Protein AF-A0A950HPH0-F1 (afdb_monomer_lite)

Foldseek 3Di:
DDDPLLVQLVVCLQVQWWKWWAAPNWIFIWRWFWWADDPRFTKTWTWTQDTADPVGADHLTDIDMGGSVRIHPMDTDDDDRGDDDDDPDDDDPHPGTDDGSPDPPPDDPDDDDPDDDDDDDDD

pLDDT: mean 84.92, std 19.84, range [40.12, 98.81]

Radius of gyration: 17.62 Å; chains: 1; bounding box: 39×61×41 Å

Structure (mmCIF, N/CA/C/O backbone):
data_AF-A0A950HPH0-F1
#
_entry.id   AF-A0A950HPH0-F1
#
loop_
_atom_site.group_PDB
_atom_site.id
_atom_site.type_symbol
_atom_site.label_atom_id
_atom_site.label_alt_id
_atom_site.label_comp_id
_atom_site.label_asym_id
_atom_site.label_entity_id
_atom_site.label_seq_id
_atom_site.pdbx_PDB_ins_code
_atom_site.Cartn_x
_atom_site.Cartn_y
_atom_site.Cartn_z
_atom_site.occupancy
_atom_site.B_iso_or_equiv
_atom_site.auth_seq_id
_atom_site.auth_comp_id
_atom_site.auth_asym_id
_atom_site.auth_atom_id
_atom_site.pdbx_PDB_model_num
ATOM 1 N N . MET A 1 1 ? -18.691 -3.461 6.696 1.00 84.88 1 MET A N 1
ATOM 2 C CA . MET A 1 1 ? -18.409 -3.162 5.272 1.00 84.88 1 MET A CA 1
ATOM 3 C C . MET A 1 1 ? -16.947 -2.761 5.165 1.00 84.88 1 MET A C 1
ATOM 5 O O . MET A 1 1 ? -16.504 -2.104 6.099 1.00 84.88 1 MET A O 1
ATOM 9 N N . PRO A 1 2 ? -16.219 -3.152 4.105 1.00 94.19 2 PRO A N 1
ATOM 10 C CA . PRO A 1 2 ? -14.825 -2.746 3.932 1.00 94.19 2 PRO A CA 1
ATOM 11 C C . PRO A 1 2 ? -14.715 -1.236 3.697 1.00 94.19 2 PRO A C 1
ATOM 13 O O . PRO A 1 2 ? -15.602 -0.643 3.074 1.00 94.19 2 PRO A O 1
ATOM 16 N N . SER A 1 3 ? -13.633 -0.622 4.170 1.00 98.06 3 SER A N 1
ATOM 17 C CA . SER A 1 3 ? -13.389 0.809 3.967 1.00 98.06 3 SER A CA 1
ATOM 18 C C . SER A 1 3 ? -13.104 1.150 2.492 1.00 98.06 3 SER A C 1
ATOM 20 O O . SER A 1 3 ? -12.675 0.289 1.710 1.00 98.06 3 SER A O 1
ATOM 22 N N . PRO A 1 4 ? -13.287 2.416 2.069 1.00 98.38 4 PRO A N 1
ATOM 23 C CA . PRO A 1 4 ? -12.861 2.863 0.742 1.00 98.38 4 PRO A CA 1
ATOM 24 C C . PRO A 1 4 ? -11.369 2.609 0.484 1.00 98.38 4 PRO A C 1
ATOM 26 O O . PRO A 1 4 ? -10.999 2.147 -0.599 1.00 98.38 4 PRO A O 1
ATOM 29 N N . THR A 1 5 ? -10.526 2.834 1.496 1.00 98.62 5 THR A N 1
ATOM 30 C CA . THR A 1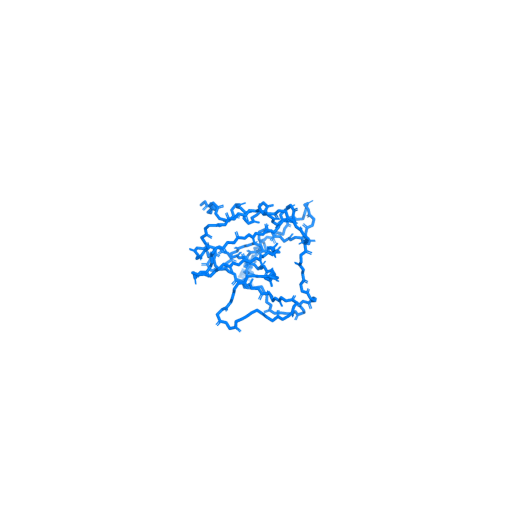 5 ? -9.086 2.555 1.454 1.00 98.62 5 THR A CA 1
ATOM 31 C C . THR A 1 5 ? -8.828 1.071 1.208 1.00 98.62 5 THR A C 1
ATOM 33 O O . THR A 1 5 ? -8.074 0.717 0.303 1.00 98.62 5 THR A O 1
ATOM 36 N N . TYR A 1 6 ? -9.513 0.180 1.925 1.00 98.62 6 TYR A N 1
ATOM 37 C CA . TYR A 1 6 ? -9.406 -1.263 1.715 1.00 98.62 6 TYR A CA 1
ATOM 38 C C . TYR A 1 6 ? -9.750 -1.663 0.279 1.00 98.62 6 TYR A C 1
ATOM 40 O O . TYR A 1 6 ? -8.997 -2.393 -0.369 1.00 98.62 6 TYR A O 1
ATOM 48 N N . LEU A 1 7 ? -10.851 -1.145 -0.269 1.00 98.44 7 LEU A N 1
ATOM 49 C CA . LEU A 1 7 ? -11.246 -1.423 -1.652 1.00 98.44 7 LEU A CA 1
ATOM 50 C C . LEU A 1 7 ? -10.234 -0.878 -2.672 1.00 98.44 7 LEU A C 1
ATOM 52 O O . LEU A 1 7 ? -9.996 -1.518 -3.701 1.00 98.44 7 LEU A O 1
ATOM 56 N N . LEU A 1 8 ? -9.608 0.270 -2.400 1.00 98.69 8 LEU A N 1
ATOM 57 C CA . LEU A 1 8 ? -8.540 0.827 -3.230 1.00 98.69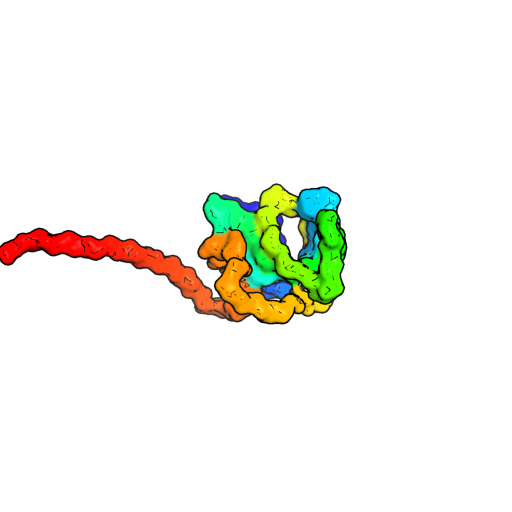 8 LEU A CA 1
ATOM 58 C C . LEU A 1 8 ? -7.319 -0.093 -3.253 1.00 98.69 8 LEU A C 1
ATOM 60 O O . LEU A 1 8 ? -6.896 -0.506 -4.335 1.00 98.69 8 LEU A O 1
ATOM 64 N N . PHE A 1 9 ? -6.809 -0.482 -2.086 1.00 98.56 9 PHE A N 1
ATOM 65 C CA . PHE A 1 9 ? -5.672 -1.398 -1.986 1.00 98.56 9 PHE A CA 1
ATOM 66 C C . PHE A 1 9 ? -5.985 -2.757 -2.613 1.00 98.56 9 PHE A C 1
ATOM 68 O O . PHE A 1 9 ? -5.156 -3.311 -3.333 1.00 98.56 9 PHE A O 1
ATOM 75 N N . ARG A 1 10 ? -7.212 -3.260 -2.443 1.00 98.25 10 ARG A N 1
ATOM 76 C CA . ARG A 1 10 ? -7.673 -4.486 -3.100 1.00 98.25 10 ARG A CA 1
ATOM 77 C C . ARG A 1 10 ? -7.563 -4.397 -4.621 1.00 98.25 10 ARG A C 1
ATOM 79 O O . ARG A 1 10 ? -7.065 -5.327 -5.253 1.00 98.25 10 ARG A O 1
ATOM 86 N N . ARG A 1 11 ? -8.020 -3.293 -5.223 1.00 98.19 11 ARG A N 1
ATOM 87 C CA . ARG A 1 11 ? -7.898 -3.063 -6.675 1.00 98.19 11 ARG A CA 1
ATOM 88 C C . ARG A 1 11 ? -6.436 -2.973 -7.108 1.00 98.19 11 ARG A C 1
ATOM 90 O O . ARG A 1 11 ? -6.085 -3.574 -8.118 1.00 98.19 11 ARG A O 1
ATOM 97 N N . ALA A 1 12 ? -5.601 -2.277 -6.338 1.00 98.31 12 ALA A N 1
ATOM 98 C CA . ALA A 1 12 ? -4.178 -2.129 -6.627 1.00 98.31 12 ALA A CA 1
ATOM 99 C C . ALA A 1 12 ? -3.448 -3.482 -6.649 1.00 98.31 12 ALA A C 1
A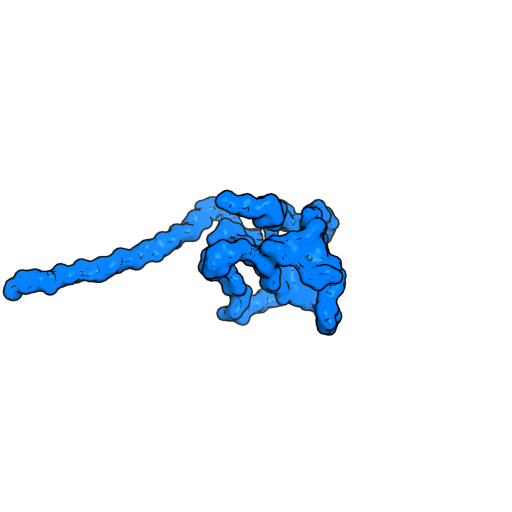TOM 101 O O . ALA A 1 12 ? -2.744 -3.772 -7.614 1.00 98.31 12 ALA A O 1
ATOM 102 N N . ILE A 1 13 ? -3.694 -4.351 -5.660 1.00 96.94 13 ILE A N 1
ATOM 103 C CA . ILE A 1 13 ? -3.115 -5.705 -5.598 1.00 96.94 13 ILE A CA 1
ATOM 104 C C . ILE A 1 13 ? -3.551 -6.538 -6.808 1.00 96.94 13 ILE A C 1
ATOM 106 O O . ILE A 1 13 ? -2.720 -7.114 -7.507 1.00 96.94 13 ILE A O 1
ATOM 110 N N . LEU A 1 14 ? -4.858 -6.571 -7.094 1.00 95.69 14 LEU A N 1
ATOM 111 C CA . LEU A 1 14 ? -5.413 -7.364 -8.198 1.00 95.69 14 LEU A CA 1
ATOM 112 C C . LEU A 1 14 ? -4.924 -6.912 -9.579 1.00 95.69 14 LEU A C 1
ATOM 114 O O . LEU A 1 14 ? -4.932 -7.712 -10.518 1.00 95.69 14 LEU A O 1
ATOM 118 N N . ALA A 1 15 ? -4.543 -5.643 -9.705 1.00 96.25 15 ALA A N 1
ATOM 119 C CA . ALA A 1 15 ? -4.008 -5.058 -10.926 1.00 96.25 15 ALA A CA 1
ATOM 120 C C . ALA A 1 15 ? -2.472 -4.992 -10.950 1.00 96.25 15 ALA A C 1
ATOM 122 O O . ALA A 1 15 ? -1.924 -4.551 -11.954 1.00 96.25 15 ALA A O 1
ATOM 123 N N . ARG A 1 16 ? -1.779 -5.399 -9.872 1.00 97.12 16 ARG A N 1
ATOM 124 C CA . ARG A 1 16 ? -0.332 -5.186 -9.679 1.00 97.12 16 ARG A CA 1
ATOM 125 C C . ARG A 1 16 ? 0.087 -3.735 -9.957 1.00 97.12 16 ARG A C 1
ATOM 127 O O . ARG A 1 16 ? 1.052 -3.480 -10.671 1.00 97.12 16 ARG A O 1
ATOM 134 N N . ARG A 1 17 ? -0.662 -2.777 -9.397 1.00 98.25 17 ARG A N 1
ATOM 135 C CA . ARG A 1 17 ? -0.389 -1.333 -9.508 1.00 98.25 17 ARG A CA 1
ATOM 136 C C . ARG A 1 17 ? 0.112 -0.745 -8.195 1.00 98.25 17 ARG A C 1
ATOM 138 O O . ARG A 1 17 ? -0.281 -1.179 -7.112 1.00 98.25 17 ARG A O 1
ATOM 145 N N . GLN A 1 18 ? 0.968 0.262 -8.309 1.00 98.69 18 GLN A N 1
ATOM 146 C CA . GLN A 1 18 ? 1.526 0.959 -7.159 1.00 98.69 18 GLN A CA 1
ATOM 147 C C . GLN A 1 18 ? 0.441 1.750 -6.421 1.00 98.69 18 GLN A C 1
ATOM 149 O O . GLN A 1 18 ? -0.552 2.171 -7.016 1.00 98.69 18 GLN A O 1
ATOM 154 N N . VAL A 1 19 ? 0.670 2.005 -5.137 1.00 98.81 19 VAL A N 1
ATOM 155 C CA . VAL A 1 19 ? -0.114 2.944 -4.334 1.00 98.81 19 VAL A CA 1
ATOM 156 C C . VAL A 1 19 ? 0.805 4.030 -3.797 1.00 98.81 19 VAL A C 1
ATOM 158 O O . VAL A 1 19 ? 1.871 3.741 -3.248 1.00 98.81 19 VAL A O 1
ATOM 161 N N . VAL A 1 20 ? 0.378 5.280 -3.940 1.00 98.69 20 VAL A N 1
ATOM 162 C CA . VAL A 1 20 ? 0.953 6.424 -3.231 1.00 98.69 20 VAL A CA 1
ATOM 163 C C . VAL A 1 20 ? -0.049 6.847 -2.168 1.00 98.69 20 VAL A C 1
ATOM 165 O O . VAL A 1 20 ? -1.238 6.913 -2.454 1.00 98.69 20 VAL A O 1
ATOM 168 N N . CYS A 1 21 ? 0.405 7.085 -0.942 1.00 98.69 21 CYS A N 1
ATOM 169 C CA . CYS A 1 21 ? -0.474 7.522 0.142 1.00 98.69 21 CYS A CA 1
ATOM 170 C C . CYS A 1 21 ? 0.288 8.309 1.206 1.00 98.69 21 CYS A C 1
ATOM 172 O O . CYS A 1 21 ? 1.519 8.255 1.275 1.00 98.69 21 CYS A O 1
ATOM 174 N N . THR A 1 22 ? -0.444 8.963 2.095 1.00 98.62 22 THR A N 1
ATOM 175 C CA . THR A 1 22 ? 0.076 9.502 3.350 1.00 98.62 22 THR A CA 1
ATOM 176 C C . THR A 1 22 ? -0.155 8.470 4.458 1.00 98.62 22 THR A C 1
ATOM 178 O O . THR A 1 22 ? -1.223 7.876 4.567 1.00 98.62 22 THR A O 1
ATOM 181 N N . TYR A 1 23 ? 0.872 8.178 5.262 1.00 98.31 23 TYR A N 1
ATOM 182 C CA . TYR A 1 23 ? 0.769 7.259 6.404 1.00 98.31 23 TYR A CA 1
ATOM 183 C C . TYR A 1 23 ? 1.495 7.835 7.614 1.00 98.31 23 TYR A C 1
ATOM 185 O O . TYR A 1 23 ? 2.731 7.962 7.603 1.00 98.31 23 TYR A O 1
ATOM 193 N N . ARG A 1 24 ? 0.727 8.177 8.658 1.00 96.56 24 ARG A N 1
ATOM 194 C CA . ARG A 1 24 ? 1.207 8.896 9.854 1.00 96.56 24 ARG A CA 1
ATOM 195 C C . ARG A 1 24 ? 2.003 10.156 9.480 1.00 96.56 24 ARG A C 1
ATOM 197 O O . ARG A 1 24 ? 3.166 10.304 9.878 1.00 96.56 24 ARG A O 1
ATOM 204 N N . GLY A 1 25 ? 1.396 11.000 8.640 1.00 97.19 25 GLY A N 1
ATOM 205 C CA . GLY A 1 25 ? 1.945 12.285 8.185 1.00 97.19 25 GLY A CA 1
ATOM 206 C C . GLY A 1 25 ? 3.170 12.195 7.271 1.00 97.19 25 GLY A C 1
ATOM 207 O O . GLY A 1 25 ? 3.945 13.140 7.211 1.00 97.19 25 GLY A O 1
ATOM 208 N N . ARG A 1 26 ? 3.410 11.047 6.623 1.00 97.56 26 ARG A N 1
ATOM 209 C CA . ARG A 1 26 ? 4.562 10.835 5.729 1.00 97.56 26 ARG A CA 1
ATOM 210 C C . ARG A 1 26 ? 4.130 10.211 4.420 1.00 97.56 26 ARG A C 1
ATOM 212 O O . ARG A 1 26 ? 3.424 9.197 4.446 1.00 97.56 26 ARG A O 1
ATOM 219 N N . ARG A 1 27 ? 4.615 10.745 3.302 1.00 97.81 27 ARG A N 1
ATOM 220 C CA . ARG A 1 27 ? 4.294 10.220 1.970 1.00 97.81 27 ARG A CA 1
ATOM 221 C C . ARG A 1 27 ? 4.972 8.867 1.749 1.00 97.81 27 ARG A C 1
ATOM 223 O O . ARG A 1 27 ? 6.162 8.708 2.013 1.00 97.81 27 ARG A O 1
ATOM 230 N N . ARG A 1 28 ? 4.235 7.880 1.247 1.00 98.31 28 ARG A N 1
ATOM 231 C CA . ARG A 1 28 ? 4.694 6.512 0.962 1.00 98.31 28 ARG A CA 1
ATOM 232 C C . ARG A 1 28 ? 4.499 6.183 -0.507 1.00 98.31 28 ARG A C 1
ATOM 234 O O . ARG A 1 28 ? 3.485 6.555 -1.086 1.00 98.31 28 ARG A O 1
ATOM 241 N N . GLU A 1 29 ? 5.438 5.431 -1.071 1.00 98.50 29 GLU A N 1
ATOM 242 C CA . GLU A 1 29 ? 5.292 4.804 -2.388 1.00 98.50 29 GLU A CA 1
ATOM 243 C C . GLU A 1 29 ? 5.443 3.290 -2.232 1.00 98.50 29 GLU A C 1
ATOM 245 O O . GLU A 1 29 ? 6.475 2.797 -1.759 1.00 98.50 29 GLU A O 1
ATOM 250 N N . LEU A 1 30 ? 4.372 2.566 -2.553 1.00 98.31 30 LEU A N 1
ATOM 251 C CA . LEU A 1 30 ? 4.149 1.187 -2.138 1.00 98.31 30 LEU A CA 1
ATOM 252 C C . LEU A 1 30 ? 3.745 0.300 -3.319 1.00 98.31 30 LEU A C 1
ATOM 254 O O . LEU A 1 30 ? 2.986 0.715 -4.189 1.00 98.31 30 LEU A O 1
ATOM 258 N N . CYS A 1 31 ? 4.169 -0.959 -3.296 1.00 97.94 31 CYS A N 1
ATOM 259 C CA . CYS A 1 31 ? 3.530 -2.047 -4.035 1.00 97.94 31 CYS A CA 1
ATOM 260 C C . CYS A 1 31 ? 2.818 -2.955 -3.018 1.00 97.94 31 CYS A C 1
ATOM 262 O O . CYS A 1 31 ? 3.493 -3.672 -2.271 1.00 97.94 31 CYS A O 1
ATOM 264 N N . PRO A 1 32 ? 1.482 -2.902 -2.889 1.00 97.25 32 PRO A N 1
ATOM 265 C CA . PRO A 1 32 ? 0.763 -3.722 -1.915 1.00 97.25 32 PRO A CA 1
ATOM 266 C C . PRO A 1 32 ? 0.717 -5.189 -2.354 1.00 97.25 32 PRO A C 1
ATOM 268 O O . PRO A 1 32 ? 0.416 -5.474 -3.500 1.00 97.25 32 PRO A O 1
ATOM 271 N N . HIS A 1 33 ? 1.004 -6.137 -1.466 1.00 95.12 33 HIS A N 1
ATOM 272 C CA . HIS A 1 33 ? 1.097 -7.557 -1.834 1.00 95.12 33 HIS A CA 1
ATOM 273 C C . HIS A 1 33 ? -0.012 -8.401 -1.219 1.00 95.12 33 HIS A C 1
ATOM 275 O O . HIS A 1 33 ? -0.599 -9.231 -1.912 1.00 95.12 33 HIS A O 1
ATOM 281 N N . ILE A 1 34 ? -0.297 -8.197 0.069 1.00 94.75 34 ILE A N 1
ATOM 282 C CA . ILE A 1 34 ? -1.279 -8.997 0.804 1.00 94.75 34 ILE A CA 1
ATOM 283 C C . ILE A 1 34 ? -2.194 -8.054 1.572 1.00 94.75 34 ILE A C 1
ATOM 285 O O . ILE A 1 34 ? -1.716 -7.153 2.259 1.00 94.75 34 ILE A O 1
ATOM 289 N N . LEU A 1 35 ? -3.500 -8.256 1.442 1.00 96.38 35 LEU A N 1
ATOM 290 C CA . LEU A 1 35 ? -4.547 -7.513 2.132 1.00 96.38 35 LEU A CA 1
ATOM 291 C C . LEU A 1 35 ? -5.381 -8.478 2.964 1.00 96.38 35 LEU A C 1
ATOM 293 O O . LEU A 1 35 ? -5.720 -9.574 2.507 1.00 96.38 35 LEU A O 1
ATOM 297 N N . GLY A 1 36 ? -5.725 -8.059 4.173 1.00 95.38 36 GLY A N 1
ATOM 298 C CA . GLY A 1 36 ? -6.533 -8.863 5.065 1.00 95.38 36 GLY A CA 1
ATOM 299 C C . GLY A 1 36 ? -6.808 -8.168 6.386 1.00 95.38 36 GLY A C 1
ATOM 300 O O . GLY A 1 36 ? -6.837 -6.937 6.458 1.00 95.38 36 GLY A O 1
ATOM 301 N N . HIS A 1 37 ? -6.988 -8.972 7.426 1.00 95.62 37 HIS A N 1
ATOM 302 C CA . HIS A 1 37 ? -7.344 -8.509 8.757 1.00 95.62 37 HIS A CA 1
ATOM 303 C C . HIS A 1 37 ? -6.485 -9.156 9.847 1.00 95.62 37 HIS A C 1
ATOM 305 O O . HIS A 1 37 ? -6.036 -10.294 9.706 1.00 95.62 37 HIS A O 1
ATOM 311 N N . THR A 1 38 ? -6.311 -8.438 10.953 1.00 94.31 38 THR A N 1
ATOM 312 C CA . THR A 1 38 ? -5.713 -8.928 12.207 1.00 94.31 38 THR A CA 1
ATOM 313 C C . THR A 1 38 ? -6.491 -8.328 13.359 1.00 94.31 38 THR A C 1
ATOM 315 O O . THR A 1 38 ? -6.647 -7.109 13.400 1.00 94.31 38 THR A O 1
ATOM 318 N N . SER A 1 39 ? -7.013 -9.154 14.266 1.00 93.94 39 SER A N 1
ATOM 319 C CA . SER A 1 39 ? -7.897 -8.694 15.354 1.00 93.94 39 SER A CA 1
ATOM 320 C C . SER A 1 39 ? -9.061 -7.798 14.886 1.00 93.94 39 SER A C 1
ATOM 322 O O . SER A 1 39 ? -9.464 -6.872 15.583 1.00 93.94 39 SER A O 1
ATOM 324 N N . GLY A 1 40 ? -9.589 -8.045 13.681 1.00 93.44 40 GLY A N 1
ATOM 325 C CA . GLY A 1 40 ? -10.665 -7.250 13.071 1.00 93.44 40 GLY A CA 1
ATOM 326 C C . GLY A 1 40 ? -10.226 -5.939 12.402 1.00 93.44 40 GLY A C 1
ATOM 327 O O . GLY A 1 40 ? -11.043 -5.306 11.739 1.00 93.44 40 GLY A O 1
ATOM 328 N N . GLU A 1 41 ? -8.955 -5.545 12.508 1.00 96.88 41 GLU A N 1
ATOM 329 C CA . GLU A 1 41 ? -8.411 -4.360 11.838 1.00 96.88 41 GLU A CA 1
ATOM 330 C C . GLU A 1 41 ? -7.976 -4.677 10.407 1.00 96.88 41 GLU A C 1
ATOM 332 O O . GLU A 1 41 ? -7.250 -5.644 10.174 1.00 96.88 41 GLU A O 1
ATOM 337 N N . GLU A 1 42 ? -8.347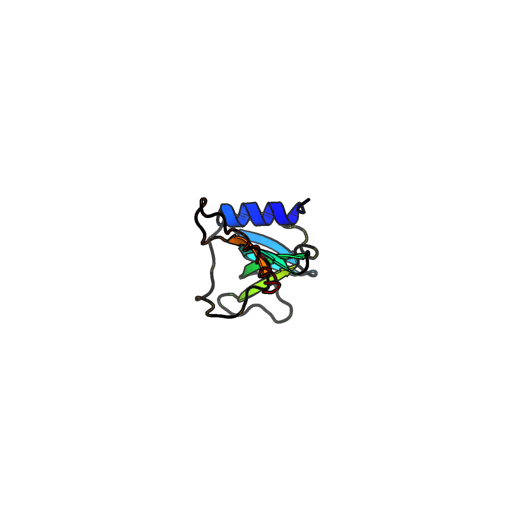 -3.816 9.461 1.00 98.12 42 GLU A N 1
ATOM 338 C CA . GLU A 1 42 ? -7.900 -3.872 8.068 1.00 98.12 42 GLU A CA 1
ATOM 339 C C . GLU A 1 42 ? -6.394 -3.566 7.952 1.00 98.12 42 GLU A C 1
ATOM 341 O O . GLU A 1 42 ? -5.9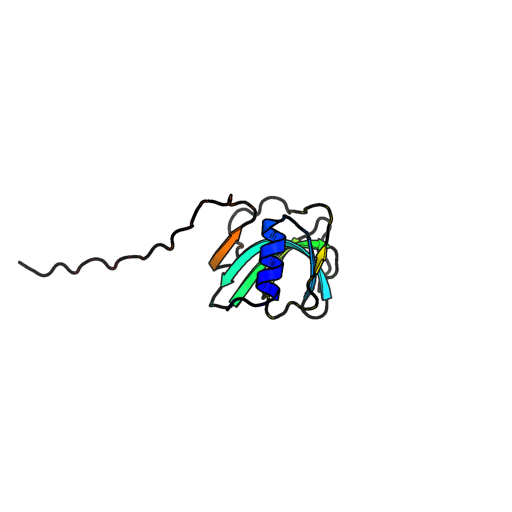30 -2.481 8.326 1.00 98.12 42 GLU A O 1
ATOM 346 N N . LYS A 1 43 ? -5.618 -4.507 7.399 1.00 97.94 43 LYS A N 1
ATOM 347 C CA . LYS A 1 43 ? -4.160 -4.383 7.237 1.00 97.94 43 LYS A CA 1
ATOM 348 C C . LYS A 1 43 ? -3.690 -4.774 5.849 1.00 97.94 43 LYS A C 1
ATOM 350 O O . LYS A 1 43 ? -4.248 -5.656 5.199 1.00 97.94 43 LYS A O 1
ATOM 355 N N . VAL A 1 44 ? -2.598 -4.141 5.431 1.00 97.50 44 VAL A N 1
ATOM 356 C CA . VAL A 1 44 ? -1.891 -4.465 4.191 1.00 97.50 44 VAL A CA 1
ATOM 357 C C . VAL A 1 44 ? -0.408 -4.698 4.461 1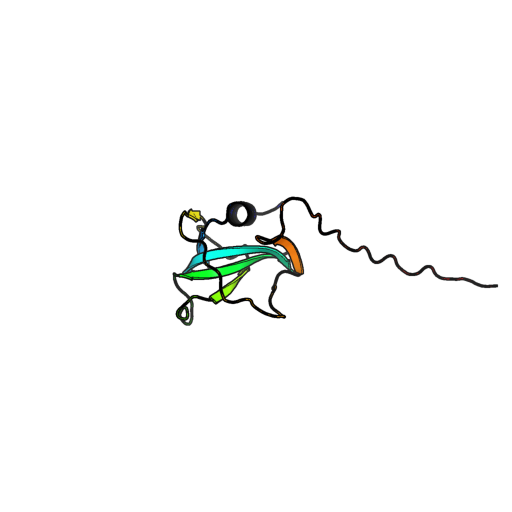.00 97.50 44 VAL A C 1
ATOM 359 O O . VAL A 1 44 ? 0.241 -3.903 5.143 1.00 97.50 44 VAL A O 1
ATOM 362 N N . LEU A 1 45 ? 0.139 -5.772 3.894 1.00 96.12 45 LEU A N 1
ATOM 363 C CA . LEU A 1 45 ? 1.571 -5.940 3.709 1.00 96.12 45 LEU A CA 1
ATOM 364 C C . LEU A 1 45 ? 1.924 -5.380 2.334 1.00 96.12 45 LEU A C 1
ATOM 366 O O . LEU A 1 45 ? 1.431 -5.853 1.308 1.00 96.12 45 LEU A O 1
ATOM 370 N N . ALA A 1 46 ? 2.802 -4.388 2.316 1.00 96.12 46 ALA A N 1
ATOM 371 C CA . ALA A 1 46 ? 3.265 -3.741 1.106 1.00 96.12 46 ALA A CA 1
ATOM 372 C C . ALA A 1 46 ? 4.787 -3.637 1.090 1.00 96.12 46 ALA A C 1
ATOM 374 O O . ALA A 1 46 ? 5.435 -3.512 2.130 1.00 96.12 46 ALA A O 1
ATOM 375 N N . PHE A 1 47 ? 5.359 -3.637 -0.104 1.00 96.12 47 PHE A N 1
ATOM 376 C CA . PHE A 1 47 ? 6.749 -3.277 -0.290 1.00 96.12 47 PHE A CA 1
ATOM 377 C C . PHE A 1 47 ? 6.859 -1.768 -0.497 1.00 96.12 47 PHE A C 1
ATOM 379 O O . PHE A 1 47 ? 6.338 -1.240 -1.478 1.00 96.12 47 PHE A O 1
ATOM 386 N N . GLN A 1 48 ? 7.512 -1.064 0.429 1.00 97.06 48 GLN A N 1
ATOM 387 C CA . GLN A 1 48 ? 7.822 0.352 0.272 1.00 97.06 48 GLN A CA 1
ATOM 388 C C . GLN A 1 48 ? 9.120 0.494 -0.519 1.00 97.06 48 GLN A C 1
ATOM 390 O O . GLN A 1 48 ? 10.190 0.162 -0.012 1.00 97.06 48 GLN A O 1
ATOM 395 N N . PHE A 1 49 ? 9.023 1.017 -1.739 1.00 96.88 49 PHE A N 1
ATOM 396 C CA . PHE A 1 49 ? 10.170 1.221 -2.629 1.00 96.88 49 PHE A CA 1
ATOM 397 C C . PHE A 1 49 ? 10.625 2.686 -2.692 1.00 96.88 49 PHE A C 1
ATOM 399 O O . PHE A 1 49 ? 11.730 2.960 -3.148 1.00 96.88 49 PHE A O 1
ATOM 406 N N . GLY A 1 50 ? 9.799 3.621 -2.213 1.00 97.00 50 GLY A N 1
ATOM 407 C CA . GLY A 1 50 ? 10.107 5.049 -2.219 1.00 97.00 50 GLY A CA 1
ATOM 408 C C . GLY A 1 50 ? 9.350 5.843 -1.155 1.00 97.00 50 GLY A C 1
ATOM 409 O O . GLY A 1 50 ? 8.672 5.288 -0.280 1.00 97.00 50 GLY A O 1
ATOM 410 N N . GLY A 1 51 ? 9.477 7.165 -1.233 1.00 96.31 51 GLY A N 1
ATOM 411 C CA . GLY A 1 51 ? 8.913 8.097 -0.262 1.00 96.31 51 GLY A CA 1
ATOM 412 C C . GLY A 1 51 ? 9.645 8.098 1.081 1.00 96.31 51 GLY A C 1
ATOM 413 O O . GLY A 1 51 ? 10.803 7.702 1.209 1.00 96.31 51 GLY A O 1
ATOM 414 N N . GLU A 1 52 ? 8.947 8.561 2.104 1.00 96.69 52 GLU A N 1
ATOM 415 C CA . GLU A 1 52 ? 9.514 8.911 3.399 1.00 96.69 52 GLU A CA 1
ATOM 416 C C . GLU A 1 52 ? 9.360 7.778 4.412 1.00 96.69 52 GLU A C 1
ATOM 418 O O . GLU A 1 52 ? 8.513 6.894 4.291 1.00 96.69 52 GLU A O 1
ATOM 423 N N . SER A 1 53 ? 10.168 7.797 5.467 1.00 92.75 53 SER A N 1
ATOM 424 C CA . SER A 1 53 ? 10.084 6.890 6.614 1.00 92.75 53 SER A CA 1
ATOM 425 C C . SER A 1 53 ? 10.731 7.561 7.818 1.00 92.75 53 SER A C 1
ATOM 427 O O . SER A 1 53 ? 11.683 8.318 7.661 1.00 92.75 53 SER A O 1
ATOM 429 N N . ALA A 1 54 ? 10.231 7.289 9.026 1.00 90.00 54 ALA A N 1
ATOM 430 C CA . ALA A 1 54 ? 10.693 7.963 10.243 1.00 90.00 54 ALA A CA 1
ATOM 431 C C . ALA A 1 54 ? 12.203 7.799 10.500 1.00 90.00 54 ALA A C 1
ATOM 433 O O . ALA A 1 54 ? 12.812 8.673 11.102 1.00 90.00 54 ALA A O 1
ATOM 434 N N . LYS A 1 55 ? 12.801 6.694 10.034 1.00 90.19 55 LYS A N 1
ATOM 435 C CA . LYS A 1 55 ? 14.244 6.410 10.132 1.00 90.19 55 LYS A CA 1
ATOM 436 C C . LYS A 1 55 ? 14.944 6.411 8.764 1.00 90.19 55 LYS A C 1
ATOM 438 O O . LYS A 1 55 ? 16.005 5.817 8.622 1.00 90.19 55 LYS A O 1
ATOM 443 N N . GLY A 1 56 ? 14.318 7.000 7.745 1.00 91.25 56 GLY A N 1
ATOM 444 C CA . GLY A 1 56 ? 14.713 6.811 6.350 1.00 91.25 56 GLY A CA 1
ATOM 445 C C . GLY A 1 56 ? 14.272 5.455 5.785 1.00 91.25 56 GLY A C 1
ATOM 446 O O . GLY A 1 56 ? 13.782 4.575 6.508 1.00 91.25 56 GLY A O 1
ATOM 447 N N . LEU A 1 57 ? 14.364 5.322 4.463 1.00 93.50 57 LEU A N 1
ATOM 448 C CA . LEU A 1 57 ? 14.098 4.085 3.731 1.00 93.50 57 LEU A CA 1
ATOM 449 C C . LEU A 1 57 ? 15.446 3.506 3.267 1.00 93.50 57 LEU A C 1
ATOM 451 O O . LEU A 1 57 ? 16.219 4.246 2.657 1.00 93.50 57 LEU A O 1
ATOM 455 N N . PRO A 1 58 ? 15.766 2.232 3.562 1.00 92.00 58 PRO A N 1
ATOM 456 C CA . PRO A 1 58 ? 17.023 1.645 3.115 1.00 92.00 58 PRO A CA 1
ATOM 457 C C . PRO A 1 58 ? 17.090 1.560 1.579 1.00 92.00 58 PRO A C 1
ATOM 459 O O . PRO A 1 58 ? 16.046 1.429 0.927 1.00 92.00 58 PRO A O 1
ATOM 462 N N . PRO A 1 59 ? 18.303 1.576 0.993 1.00 88.81 59 PRO A N 1
ATOM 463 C CA . PRO A 1 59 ? 18.489 1.329 -0.430 1.00 88.81 59 PRO A CA 1
ATOM 464 C C . PRO A 1 59 ? 17.835 0.011 -0.846 1.00 88.81 59 PRO A C 1
ATOM 466 O O . PRO A 1 59 ? 18.016 -1.018 -0.196 1.00 88.81 59 PRO A O 1
ATOM 469 N N . GLY A 1 60 ? 17.062 0.052 -1.927 1.00 88.94 60 GLY A N 1
ATOM 470 C CA . GLY A 1 60 ? 16.317 -1.105 -2.417 1.00 88.94 60 GLY A CA 1
ATOM 471 C C . GLY A 1 60 ? 14.937 -1.297 -1.790 1.00 88.94 60 GLY A C 1
ATOM 472 O O . GLY A 1 60 ? 14.201 -2.124 -2.304 1.00 88.94 60 GLY A O 1
ATOM 473 N N . GLY A 1 61 ? 14.544 -0.526 -0.769 1.00 93.81 61 GLY A N 1
ATOM 474 C CA . GLY A 1 61 ? 13.200 -0.567 -0.185 1.00 93.81 61 GLY A CA 1
ATOM 475 C C . GLY A 1 61 ? 13.045 -1.536 0.989 1.00 93.81 61 GLY A C 1
ATOM 476 O O . GLY A 1 61 ? 13.990 -2.192 1.428 1.00 93.81 61 GLY A O 1
ATOM 477 N N . GLN A 1 62 ? 11.842 -1.595 1.559 1.00 93.69 62 GLN A N 1
ATOM 478 C CA . GLN A 1 62 ? 11.552 -2.419 2.732 1.00 93.69 62 GLN A CA 1
ATOM 479 C C . GLN A 1 62 ? 10.080 -2.830 2.797 1.00 93.69 62 GLN A C 1
ATOM 481 O O . GLN A 1 62 ? 9.185 -2.039 2.506 1.00 93.69 62 GLN A O 1
ATOM 486 N N . TRP A 1 63 ? 9.815 -4.046 3.273 1.00 93.81 63 TRP A N 1
ATOM 487 C CA . TRP A 1 63 ? 8.459 -4.477 3.603 1.00 93.81 63 TRP A CA 1
ATOM 488 C C . TRP A 1 63 ? 7.887 -3.690 4.782 1.00 93.81 63 TRP A C 1
ATOM 490 O O . TRP A 1 63 ? 8.560 -3.438 5.789 1.00 93.81 63 TRP A O 1
ATOM 500 N N . ARG A 1 64 ? 6.624 -3.295 4.652 1.00 94.12 64 ARG A N 1
ATOM 501 C CA . ARG A 1 64 ? 5.864 -2.542 5.642 1.00 94.12 64 ARG A CA 1
ATOM 502 C C . ARG A 1 64 ? 4.494 -3.165 5.812 1.00 94.12 64 ARG A C 1
ATOM 504 O O . ARG A 1 64 ? 3.820 -3.478 4.836 1.00 94.12 64 ARG A O 1
ATOM 511 N N . CYS A 1 65 ? 4.087 -3.285 7.065 1.00 94.81 65 CYS A N 1
ATOM 512 C CA . CYS A 1 65 ? 2.697 -3.506 7.401 1.00 94.81 65 CYS A CA 1
ATOM 513 C C . CYS A 1 65 ? 2.049 -2.176 7.760 1.00 94.81 65 CYS A C 1
ATOM 515 O O . CYS A 1 65 ? 2.607 -1.441 8.576 1.00 94.81 65 CYS A O 1
ATOM 517 N N . LEU A 1 66 ? 0.908 -1.868 7.152 1.00 96.81 66 LEU A N 1
ATOM 518 C CA . LEU A 1 66 ? 0.152 -0.654 7.429 1.00 96.81 66 LEU A CA 1
ATOM 519 C C . LEU A 1 66 ? -1.231 -1.038 7.955 1.00 96.81 66 LEU A C 1
ATOM 521 O O . LEU A 1 66 ? -1.885 -1.921 7.395 1.00 96.81 66 LEU A O 1
ATOM 525 N N . ALA A 1 67 ? -1.676 -0.348 9.004 1.00 97.75 67 ALA A N 1
ATOM 526 C CA . ALA A 1 67 ? -3.085 -0.315 9.379 1.00 97.75 67 ALA A CA 1
ATOM 527 C C . ALA A 1 67 ? -3.811 0.649 8.435 1.00 97.75 67 ALA A C 1
ATOM 529 O O . ALA A 1 67 ? -3.444 1.822 8.350 1.00 97.75 67 ALA A O 1
ATOM 530 N N . LEU A 1 68 ? -4.825 0.172 7.714 1.00 98.44 68 LEU A N 1
ATOM 531 C CA . LEU A 1 68 ? -5.490 0.988 6.692 1.00 98.44 68 LEU A CA 1
ATOM 532 C C . LEU A 1 68 ? -6.280 2.164 7.276 1.00 98.44 68 LEU A C 1
ATOM 534 O O . LEU A 1 68 ? -6.494 3.149 6.577 1.00 98.44 68 LEU A O 1
ATOM 538 N N . ALA A 1 69 ? -6.636 2.096 8.560 1.00 98.19 69 ALA A N 1
ATOM 539 C CA . ALA A 1 69 ? -7.260 3.197 9.289 1.00 98.19 69 ALA A CA 1
ATOM 540 C C . ALA A 1 69 ? -6.346 4.430 9.458 1.00 98.19 69 ALA A C 1
ATOM 542 O O . ALA A 1 69 ? -6.847 5.518 9.707 1.00 98.19 69 ALA A O 1
ATOM 543 N N . GLU A 1 70 ? -5.024 4.278 9.322 1.00 98.38 70 GLU A N 1
ATOM 544 C CA . GLU A 1 70 ? -4.050 5.380 9.422 1.00 98.38 70 GLU A CA 1
ATOM 545 C C . GLU A 1 70 ? -3.509 5.816 8.046 1.00 98.38 70 GLU A C 1
ATOM 547 O O . GLU A 1 70 ? -2.501 6.526 7.958 1.00 98.38 70 GLU A O 1
ATOM 552 N N . VAL A 1 71 ? -4.117 5.315 6.967 1.00 98.62 71 VAL A N 1
ATOM 553 C CA . VAL A 1 71 ? -3.776 5.677 5.593 1.00 98.62 71 VAL A CA 1
ATOM 554 C C . VAL A 1 71 ? -4.705 6.784 5.116 1.00 98.62 71 VAL A C 1
ATOM 556 O O . VAL A 1 71 ? -5.927 6.658 5.157 1.00 98.62 71 VAL A O 1
ATOM 559 N N . GLU A 1 72 ? -4.099 7.831 4.579 1.00 98.50 72 GLU A N 1
ATOM 560 C CA . GLU A 1 72 ? -4.755 9.017 4.047 1.00 98.50 72 GLU A CA 1
ATOM 561 C C . GLU A 1 72 ? -4.322 9.229 2.590 1.00 98.50 72 GLU A C 1
ATOM 563 O O . GLU A 1 72 ? -3.261 8.753 2.177 1.00 98.50 72 GLU A O 1
ATOM 568 N N . GLU A 1 73 ? -5.141 9.937 1.805 1.00 97.88 73 GLU A N 1
ATOM 569 C CA . GLU A 1 73 ? -4.790 10.391 0.444 1.00 97.88 73 GLU A CA 1
ATOM 570 C C . GLU A 1 73 ? -4.241 9.276 -0.469 1.00 97.88 73 GLU A C 1
ATOM 572 O O . GLU A 1 73 ? -3.290 9.468 -1.228 1.00 97.88 73 GLU A O 1
ATOM 577 N N . ALA A 1 74 ? -4.802 8.070 -0.358 1.00 98.50 74 ALA A N 1
ATOM 578 C CA . ALA A 1 74 ? -4.349 6.934 -1.145 1.00 98.50 74 ALA A CA 1
ATOM 579 C C . ALA A 1 74 ? -4.822 7.037 -2.600 1.00 98.50 74 ALA A C 1
ATOM 581 O O . ALA A 1 74 ? -6.014 7.199 -2.858 1.00 98.50 74 ALA A O 1
ATOM 582 N N . ASP A 1 75 ? -3.900 6.840 -3.539 1.00 98.62 75 ASP A N 1
ATOM 583 C CA . ASP A 1 75 ? -4.174 6.796 -4.974 1.00 98.62 75 ASP A CA 1
ATOM 584 C C . ASP A 1 75 ? -3.378 5.670 -5.655 1.00 98.62 75 ASP A C 1
ATOM 586 O O . ASP A 1 75 ? -2.297 5.278 -5.200 1.00 98.62 75 ASP A O 1
ATOM 590 N N . ILE A 1 76 ? -3.925 5.124 -6.743 1.00 98.69 76 ILE A N 1
ATOM 591 C CA . ILE A 1 76 ? -3.294 4.072 -7.539 1.00 98.69 76 ILE A CA 1
ATOM 592 C C . ILE A 1 76 ? -2.569 4.707 -8.723 1.00 98.69 76 ILE A C 1
ATOM 594 O O . ILE A 1 76 ? -3.189 5.283 -9.616 1.00 98.69 76 ILE A O 1
ATOM 598 N N . ARG A 1 77 ? -1.260 4.474 -8.807 1.00 97.69 77 ARG A N 1
ATOM 599 C CA . ARG A 1 77 ? -0.405 5.003 -9.873 1.00 97.69 77 ARG A CA 1
ATOM 600 C C . ARG A 1 77 ? 0.157 3.887 -10.752 1.00 97.69 77 ARG A C 1
ATOM 602 O O . ARG A 1 77 ? 0.406 2.773 -10.285 1.00 97.69 77 ARG A O 1
ATOM 609 N N . ASP A 1 78 ? 0.406 4.207 -12.018 1.00 97.00 78 ASP A N 1
ATOM 610 C CA . ASP A 1 78 ? 1.214 3.367 -12.904 1.00 97.00 78 ASP A CA 1
ATOM 611 C C . ASP A 1 78 ? 2.707 3.452 -12.570 1.00 97.00 78 ASP A C 1
ATOM 613 O O . ASP A 1 78 ? 3.211 4.467 -12.086 1.00 97.00 78 ASP A O 1
ATOM 617 N N . GLY A 1 79 ? 3.425 2.365 -12.837 1.00 96.44 79 GLY A N 1
ATOM 618 C CA . GLY A 1 79 ? 4.866 2.276 -12.642 1.00 96.44 79 GLY A CA 1
ATOM 619 C C . GLY A 1 79 ? 5.338 0.828 -12.499 1.00 96.44 79 GLY A C 1
ATOM 620 O O . GLY A 1 79 ? 4.511 -0.087 -12.469 1.00 96.44 79 GLY A O 1
ATOM 621 N N . PRO A 1 80 ? 6.660 0.600 -12.412 1.00 96.81 80 PRO A N 1
ATOM 622 C CA . PRO A 1 80 ? 7.212 -0.737 -12.232 1.00 96.81 80 PRO A CA 1
ATOM 623 C C . PRO A 1 80 ? 6.697 -1.393 -10.948 1.00 96.81 80 PRO A C 1
ATOM 625 O O . PRO A 1 80 ? 6.623 -0.755 -9.899 1.00 96.81 80 PRO A O 1
ATOM 628 N N . TRP A 1 81 ? 6.358 -2.678 -11.003 1.00 96.44 81 TRP A N 1
ATOM 629 C CA . TRP A 1 81 ? 6.098 -3.425 -9.777 1.00 96.44 81 TRP A CA 1
ATOM 630 C C . TRP A 1 81 ? 7.414 -3.659 -9.035 1.00 96.44 81 TRP A C 1
ATOM 632 O O . TRP A 1 81 ? 8.388 -4.118 -9.632 1.00 96.44 81 TRP A O 1
ATOM 642 N N . HIS A 1 82 ? 7.443 -3.346 -7.744 1.00 95.25 82 HIS A N 1
ATOM 643 C CA . HIS A 1 82 ? 8.608 -3.531 -6.888 1.00 95.25 82 HIS A CA 1
ATOM 644 C C . HIS A 1 82 ? 8.311 -4.569 -5.810 1.00 95.25 82 HIS A C 1
ATOM 646 O O . HIS A 1 82 ? 7.269 -4.523 -5.158 1.00 95.25 82 HIS A O 1
ATOM 652 N N . GLU A 1 83 ? 9.276 -5.446 -5.566 1.00 90.56 83 GLU A N 1
ATOM 653 C CA . GLU A 1 83 ? 9.239 -6.458 -4.516 1.00 90.56 83 GLU A CA 1
ATOM 654 C C . GLU A 1 83 ? 10.622 -6.588 -3.866 1.00 90.56 83 GLU A C 1
ATOM 656 O O . GLU A 1 83 ? 11.651 -6.314 -4.488 1.00 90.56 83 GLU A O 1
ATOM 661 N N . GLY A 1 84 ? 10.658 -6.983 -2.594 1.00 84.00 84 GLY A N 1
ATOM 662 C CA . GLY A 1 84 ? 11.905 -7.321 -1.908 1.00 84.00 84 GLY A CA 1
ATOM 663 C C . GLY A 1 84 ? 12.267 -8.795 -2.094 1.00 84.00 84 GLY A C 1
ATOM 664 O O . GLY A 1 84 ? 11.397 -9.619 -2.365 1.00 84.00 84 GLY A O 1
ATOM 665 N N . ARG A 1 85 ? 13.540 -9.156 -1.873 1.00 76.69 85 ARG A N 1
ATOM 666 C CA . ARG A 1 85 ? 13.968 -10.569 -1.850 1.00 76.69 85 ARG A CA 1
ATOM 667 C C . ARG A 1 85 ? 13.122 -11.363 -0.847 1.00 76.69 85 ARG A C 1
ATOM 669 O O . ARG A 1 85 ? 12.854 -10.869 0.246 1.00 76.69 85 ARG A O 1
ATOM 676 N N . SER A 1 86 ? 12.715 -12.571 -1.237 1.00 61.62 86 SER A N 1
ATOM 677 C CA . SER A 1 86 ? 11.761 -13.442 -0.542 1.00 61.62 86 SER A CA 1
ATOM 678 C C . SER A 1 86 ? 11.962 -13.464 0.977 1.00 61.62 86 SER A C 1
ATOM 680 O O . SER A 1 86 ? 12.976 -13.954 1.475 1.00 61.62 86 SER A O 1
ATOM 682 N N . HIS A 1 87 ? 10.981 -12.959 1.729 1.00 51.38 87 HIS A N 1
ATOM 683 C CA . HIS A 1 87 ? 10.985 -13.045 3.188 1.00 51.38 87 HIS A CA 1
ATOM 684 C C . HIS A 1 87 ? 10.568 -14.452 3.621 1.00 51.38 87 HIS A C 1
ATOM 686 O O . HIS A 1 87 ? 9.389 -14.762 3.781 1.00 51.38 87 HIS A O 1
ATOM 692 N N . LEU A 1 88 ? 11.558 -15.319 3.825 1.00 46.00 88 LEU A N 1
ATOM 693 C CA . LEU A 1 88 ? 11.377 -16.559 4.567 1.00 46.00 88 LEU A CA 1
ATOM 694 C C . LEU A 1 88 ? 10.941 -16.229 6.011 1.00 46.00 88 LEU A C 1
ATOM 696 O O . LEU A 1 88 ? 11.707 -15.687 6.801 1.00 46.00 88 LEU A O 1
ATOM 700 N N . ARG A 1 89 ? 9.711 -16.651 6.328 1.00 44.97 89 ARG A N 1
ATOM 701 C CA . ARG A 1 89 ? 9.271 -17.302 7.580 1.00 44.97 89 ARG A CA 1
ATOM 702 C C . ARG A 1 89 ? 8.453 -16.590 8.665 1.00 44.97 89 ARG A C 1
ATOM 704 O O . ARG A 1 89 ? 7.809 -17.349 9.382 1.00 44.97 89 ARG A O 1
ATOM 711 N N . THR A 1 90 ? 8.348 -15.262 8.817 1.00 44.19 90 THR A N 1
ATOM 712 C CA . THR A 1 90 ? 7.609 -14.773 10.024 1.00 44.19 90 THR A CA 1
ATOM 713 C C . THR A 1 90 ? 6.939 -13.400 9.964 1.00 44.19 90 THR A C 1
ATOM 715 O O . THR A 1 90 ? 6.751 -12.765 10.998 1.00 44.19 90 THR A O 1
ATOM 718 N N . GLN A 1 91 ? 6.561 -12.891 8.793 1.00 57.66 91 GLN A N 1
ATOM 719 C CA . GLN A 1 91 ? 5.923 -11.572 8.726 1.00 57.66 91 GLN A CA 1
ATOM 720 C C . GLN A 1 91 ? 4.743 -11.558 7.778 1.00 57.66 91 GLN A C 1
ATOM 722 O O . GLN A 1 91 ? 4.830 -11.039 6.673 1.00 57.66 91 GLN A O 1
ATOM 727 N N . LEU A 1 92 ? 3.602 -12.037 8.244 1.00 66.56 92 LEU A N 1
ATOM 728 C CA . LEU A 1 92 ? 2.373 -11.405 7.815 1.00 66.56 92 LEU A CA 1
ATOM 729 C C . LEU A 1 92 ? 1.703 -10.944 9.083 1.00 66.56 92 LEU A C 1
ATOM 731 O O . LEU A 1 92 ? 1.105 -11.717 9.811 1.00 66.56 92 LEU A O 1
ATOM 735 N N . CYS A 1 93 ? 1.818 -9.652 9.346 1.00 85.62 93 CYS A N 1
ATOM 736 C CA . CYS A 1 93 ? 0.980 -8.920 10.290 1.00 85.62 93 CYS A CA 1
ATOM 737 C C . CYS A 1 93 ? -0.537 -9.023 9.985 1.00 85.62 93 CYS A C 1
ATOM 739 O O . CYS A 1 93 ? -1.306 -8.184 10.450 1.00 85.62 93 CYS A O 1
ATOM 741 N N . ILE A 1 94 ? -0.937 -9.986 9.151 1.00 89.81 94 ILE A N 1
ATOM 742 C CA . ILE A 1 94 ? -2.251 -10.276 8.604 1.00 89.81 94 ILE A CA 1
ATOM 743 C C . ILE A 1 94 ? -2.558 -11.716 9.015 1.00 89.81 94 ILE A C 1
ATOM 745 O O . ILE A 1 94 ? -1.908 -12.646 8.538 1.00 89.81 94 ILE A O 1
ATOM 749 N N . GLU A 1 95 ? -3.526 -11.890 9.904 1.00 90.62 95 GLU A N 1
ATOM 750 C CA . GLU A 1 95 ? -3.975 -13.197 10.396 1.00 90.62 95 GLU A CA 1
ATOM 751 C C . GLU A 1 95 ? -4.965 -13.854 9.430 1.00 90.62 95 GLU A C 1
ATOM 753 O O . GLU A 1 95 ? -4.892 -15.054 9.167 1.00 90.62 95 GLU A O 1
ATOM 758 N N . VAL A 1 96 ? -5.882 -13.059 8.875 1.00 91.25 96 VAL A N 1
ATOM 759 C CA . VAL A 1 96 ? -6.907 -13.495 7.923 1.00 91.25 96 VAL A CA 1
ATOM 760 C C . VAL A 1 96 ? -6.629 -12.832 6.583 1.00 91.25 96 VAL A C 1
ATOM 762 O O . VAL A 1 96 ? -6.833 -11.632 6.429 1.00 91.25 96 VAL A O 1
ATOM 765 N N . VAL A 1 97 ? -6.134 -13.606 5.618 1.00 92.25 97 VAL A N 1
ATOM 766 C CA . VAL A 1 97 ? -5.801 -13.115 4.274 1.00 92.25 97 VAL A CA 1
ATOM 767 C C . VAL A 1 97 ? -7.037 -13.119 3.380 1.00 92.25 97 VAL A C 1
ATOM 769 O O . VAL A 1 97 ? -7.671 -14.158 3.203 1.00 92.25 97 VAL A O 1
ATOM 772 N N . ASP A 1 98 ? -7.313 -11.980 2.745 1.00 92.81 98 ASP A N 1
ATOM 773 C CA . ASP A 1 98 ? -8.407 -11.830 1.782 1.00 92.81 98 ASP A CA 1
ATOM 774 C C . ASP A 1 98 ? -7.906 -11.808 0.334 1.00 92.81 98 ASP A C 1
ATOM 776 O O . ASP A 1 98 ? -8.531 -12.387 -0.559 1.00 92.81 98 ASP A O 1
ATOM 780 N N . VAL A 1 99 ? -6.781 -11.130 0.080 1.00 92.31 99 VAL A N 1
ATOM 781 C CA . VAL A 1 99 ? -6.143 -11.067 -1.241 1.00 92.31 99 VAL A CA 1
ATOM 782 C C . VAL A 1 99 ? -4.633 -11.172 -1.092 1.00 92.31 99 VAL A C 1
ATOM 784 O O . VAL A 1 99 ? -4.037 -10.472 -0.282 1.00 92.31 99 VAL A O 1
ATOM 787 N N . ASP A 1 100 ? -4.026 -12.004 -1.930 1.00 92.06 100 ASP A N 1
ATOM 788 C CA . ASP A 1 100 ? -2.582 -12.144 -2.089 1.00 92.06 100 ASP A CA 1
ATOM 789 C C . ASP A 1 100 ? -2.255 -12.083 -3.587 1.00 92.06 100 ASP A C 1
ATOM 791 O O . ASP A 1 100 ? -2.876 -12.778 -4.397 1.00 92.06 100 ASP A O 1
ATOM 795 N N . VAL A 1 101 ? -1.290 -11.243 -3.959 1.00 91.00 101 VAL A N 1
ATOM 796 C CA . VAL A 1 101 ? -0.828 -11.043 -5.341 1.00 91.00 101 VAL A CA 1
ATOM 797 C C . VAL A 1 101 ? -0.310 -12.324 -6.020 1.00 91.00 101 VAL A C 1
ATOM 799 O O . VAL A 1 101 ? -0.289 -12.404 -7.256 1.00 91.00 101 VAL A O 1
ATOM 802 N N . ASN A 1 102 ? 0.096 -13.323 -5.230 1.00 86.31 102 ASN A N 1
ATOM 803 C CA . ASN A 1 102 ? 0.643 -14.599 -5.690 1.00 86.31 102 ASN A CA 1
ATOM 804 C C . ASN A 1 102 ? -0.399 -15.719 -5.782 1.00 86.31 102 ASN A C 1
ATOM 806 O O . ASN A 1 102 ? -0.108 -16.767 -6.360 1.00 86.31 102 ASN A O 1
ATOM 810 N N . VAL A 1 103 ? -1.610 -15.530 -5.249 1.00 80.00 103 VAL A N 1
ATOM 811 C CA . VAL A 1 103 ? -2.680 -16.531 -5.345 1.00 80.00 103 VAL A CA 1
ATOM 812 C C . VAL A 1 103 ? -3.504 -16.257 -6.609 1.00 80.00 103 VAL A C 1
ATOM 814 O O . VAL A 1 103 ? -4.151 -15.211 -6.710 1.00 80.00 103 VAL A O 1
ATOM 817 N N . PRO A 1 104 ? -3.527 -17.174 -7.596 1.00 56.38 104 PRO A N 1
ATOM 818 C CA . PRO A 1 104 ? -4.338 -17.003 -8.794 1.00 56.38 104 PRO A CA 1
ATOM 819 C C . PRO A 1 104 ? -5.827 -16.914 -8.442 1.00 56.38 104 PRO A C 1
ATOM 821 O O . PRO A 1 104 ? -6.303 -17.595 -7.527 1.00 56.38 104 PRO A O 1
ATOM 824 N N . ARG A 1 105 ? -6.590 -16.119 -9.204 1.00 51.75 105 ARG A N 1
ATOM 825 C CA . ARG A 1 105 ? -8.057 -16.068 -9.085 1.00 51.75 105 ARG A CA 1
ATOM 826 C C . ARG A 1 105 ? -8.608 -17.490 -9.272 1.00 51.75 105 ARG A C 1
ATOM 828 O O . ARG A 1 105 ? -8.566 -18.010 -10.379 1.00 51.75 105 ARG A O 1
ATOM 835 N N . GLY A 1 106 ? -9.088 -18.121 -8.197 1.00 47.34 106 GLY A N 1
ATOM 836 C CA . GLY A 1 106 ? -9.711 -19.451 -8.273 1.00 47.34 106 GLY A CA 1
ATOM 837 C C . GLY A 1 106 ? -9.528 -20.368 -7.063 1.00 47.34 106 GLY A C 1
ATOM 838 O O . GLY A 1 106 ? -10.272 -21.337 -6.942 1.00 47.34 106 GLY A O 1
ATOM 839 N N . ARG A 1 107 ? -8.611 -20.081 -6.130 1.00 46.12 107 ARG A N 1
ATOM 840 C CA . ARG A 1 107 ? -8.466 -20.895 -4.911 1.00 46.12 107 ARG A CA 1
ATOM 841 C C . ARG A 1 107 ? -9.121 -20.187 -3.722 1.00 46.12 107 ARG A C 1
ATOM 843 O O . ARG A 1 107 ? -8.531 -19.290 -3.131 1.00 46.12 107 ARG A O 1
ATOM 850 N N . ARG A 1 108 ? -10.356 -20.573 -3.370 1.00 41.25 108 ARG A N 1
ATOM 851 C CA . ARG A 1 108 ? -10.933 -20.238 -2.055 1.00 41.25 108 ARG A CA 1
ATOM 852 C C . ARG A 1 108 ? -10.024 -20.856 -0.990 1.00 41.25 108 ARG A C 1
ATOM 854 O O . ARG A 1 108 ? -9.966 -22.078 -0.886 1.00 41.25 108 ARG A O 1
ATOM 861 N N . LEU A 1 109 ? -9.325 -20.038 -0.210 1.00 51.59 109 LEU A N 1
ATOM 862 C CA . LEU A 1 109 ? -8.739 -20.493 1.047 1.00 51.59 109 LEU A CA 1
ATOM 863 C C . LEU A 1 109 ? -9.909 -20.732 2.009 1.00 51.59 109 LEU A C 1
ATOM 865 O O . LEU A 1 109 ? -10.520 -19.798 2.519 1.00 51.59 109 LEU A O 1
ATOM 869 N N . GLY A 1 110 ? -10.311 -21.997 2.143 1.00 40.12 110 GLY A N 1
ATOM 870 C CA . GLY A 1 110 ? -11.347 -22.415 3.077 1.00 40.12 110 GLY A CA 1
ATOM 871 C C . GLY A 1 110 ? -10.871 -22.203 4.510 1.00 40.12 110 GLY A C 1
ATOM 872 O O . GLY A 1 110 ? -9.844 -22.748 4.906 1.00 40.12 110 GLY A O 1
ATOM 873 N N . GLY A 1 111 ? -11.628 -21.423 5.283 1.00 40.66 111 GLY A N 1
ATOM 874 C CA . GLY A 1 111 ? -11.475 -21.362 6.730 1.00 40.66 111 GLY A CA 1
ATOM 875 C C . GLY A 1 111 ? -11.712 -22.748 7.320 1.00 40.66 111 GLY A C 1
ATOM 876 O O . GLY A 1 111 ? -12.808 -23.299 7.203 1.00 40.66 111 GLY A O 1
ATOM 877 N N . ALA A 1 112 ? -10.677 -23.321 7.929 1.00 44.41 112 ALA A N 1
ATOM 878 C CA . ALA A 1 112 ? -10.797 -24.548 8.694 1.00 44.41 112 ALA A CA 1
ATOM 879 C C . ALA A 1 112 ? -11.672 -24.271 9.924 1.00 44.41 112 ALA A C 1
ATOM 881 O O . ALA A 1 112 ? -11.215 -23.689 10.908 1.00 44.41 112 ALA A O 1
ATOM 882 N N . ARG A 1 113 ? -12.944 -24.680 9.875 1.00 43.06 113 ARG A N 1
ATOM 883 C CA . ARG A 1 113 ? -13.708 -24.919 11.100 1.00 43.06 113 ARG A CA 1
ATOM 884 C C . ARG A 1 113 ? -13.104 -26.166 11.732 1.00 43.06 113 ARG A C 1
ATOM 886 O O . ARG A 1 113 ? -13.108 -27.232 11.127 1.00 43.06 113 ARG A O 1
ATOM 893 N N . LYS A 1 114 ? -12.516 -26.005 12.912 1.00 42.31 114 LYS A N 1
ATOM 894 C CA . LYS A 1 114 ? -12.152 -27.129 13.770 1.00 42.31 114 LYS A CA 1
ATOM 895 C C . LYS A 1 114 ? -13.458 -27.608 14.402 1.00 42.31 114 LYS A C 1
ATOM 897 O O . LYS A 1 114 ? -13.983 -26.927 15.280 1.00 42.31 114 LYS A O 1
ATOM 902 N N . ASP A 1 115 ? -14.002 -28.716 13.917 1.00 46.03 115 ASP A N 1
ATOM 903 C CA . ASP A 1 115 ? -15.086 -29.395 14.624 1.00 46.03 115 ASP A CA 1
ATOM 904 C C . ASP A 1 115 ? -14.563 -29.850 16.000 1.00 46.03 115 ASP A C 1
ATOM 906 O O . ASP A 1 115 ? -13.433 -30.352 16.091 1.00 46.03 115 ASP A O 1
ATOM 910 N N . PRO A 1 116 ? -15.319 -29.649 17.093 1.00 49.31 116 PRO A N 1
ATOM 911 C CA . PRO A 1 116 ? -14.928 -30.176 18.390 1.00 49.31 116 PRO A CA 1
ATOM 912 C C . PRO A 1 116 ? -15.042 -31.710 18.372 1.00 49.31 116 PRO A C 1
ATOM 914 O O . PRO A 1 116 ? -15.978 -32.245 17.773 1.00 49.31 116 PRO A O 1
ATOM 917 N N . PRO A 1 117 ? -14.119 -32.447 19.018 1.00 48.38 117 PRO A N 1
ATOM 918 C CA . PRO A 1 117 ? -14.238 -33.894 19.104 1.00 48.38 117 PRO A CA 1
ATOM 919 C C . PRO A 1 117 ? -15.494 -34.275 19.894 1.00 48.38 117 PRO A C 1
ATOM 921 O O . PRO A 1 117 ? -15.734 -33.772 20.994 1.00 48.38 117 PRO A O 1
ATOM 924 N N . ALA A 1 118 ? -16.285 -35.175 19.309 1.00 49.09 118 ALA A N 1
ATOM 925 C CA . ALA A 1 118 ? -17.461 -35.760 19.928 1.00 49.09 118 ALA A CA 1
ATOM 926 C C . ALA A 1 118 ? -17.088 -36.442 21.253 1.00 49.09 118 ALA A C 1
ATOM 928 O O . ALA A 1 118 ? -16.198 -37.291 21.313 1.00 49.09 118 ALA A O 1
ATOM 929 N N . SER A 1 119 ? -17.791 -36.064 22.318 1.00 49.25 119 SER A N 1
ATOM 930 C CA . SER A 1 119 ? -17.747 -36.744 23.605 1.00 49.25 119 SER A CA 1
ATOM 931 C C . SER A 1 119 ? -18.282 -38.169 23.447 1.00 49.25 119 SER A C 1
ATOM 933 O O . SER A 1 119 ? -19.465 -38.362 23.172 1.00 49.25 119 SER A O 1
ATOM 935 N N . ALA A 1 120 ? -17.425 -39.170 23.639 1.00 47.12 120 ALA A N 1
ATOM 936 C CA . ALA A 1 120 ? -17.863 -40.548 23.800 1.00 47.12 120 ALA A CA 1
ATOM 937 C C . ALA A 1 120 ? -18.291 -40.771 25.259 1.00 47.12 120 ALA A C 1
ATOM 939 O O . ALA A 1 120 ? -17.464 -40.889 26.163 1.00 47.12 120 ALA A O 1
ATOM 940 N N . SER A 1 121 ? -19.604 -40.802 25.474 1.00 48.72 121 SER A N 1
ATOM 941 C CA . SER A 1 121 ? -20.227 -41.399 26.653 1.00 48.72 121 SER A CA 1
ATOM 942 C C . SER A 1 121 ? -20.264 -42.921 26.505 1.00 48.72 121 SER A C 1
ATOM 944 O O . SER A 1 121 ? -20.728 -43.414 25.485 1.00 48.72 121 SER A O 1
ATOM 946 N N . LYS A 1 122 ? -19.787 -43.597 27.558 1.00 43.06 122 LYS A N 1
ATOM 947 C CA . LYS A 1 122 ? -20.177 -44.911 28.115 1.00 43.06 122 LYS A CA 1
ATOM 948 C C . LYS A 1 122 ? -20.719 -46.002 27.175 1.00 43.06 122 LYS A C 1
ATOM 950 O O . LYS A 1 122 ? -21.782 -45.829 26.594 1.00 43.06 122 LYS A O 1
ATOM 955 N N . SER A 1 123 ? -20.141 -47.200 27.309 1.00 53.97 123 SER A N 1
ATOM 956 C CA . SER A 1 123 ? -20.772 -48.336 28.013 1.00 53.97 123 SER A CA 1
ATOM 957 C C . SER A 1 123 ? -19.706 -49.272 28.564 1.00 53.97 123 SER A C 1
ATOM 959 O O . SER A 1 123 ? -18.715 -49.503 27.843 1.00 53.97 123 SER A O 1
#

Sequence (123 aa):
MPSPTYLLFRRAILARRQVVCTYRGRRRELCPHILGHTSGEEKVLAFQFGGESAKGLPPGGQWRCLALAEVEEADIRDGPWHEGRSHLRTQLCIEVVDVDVNVPRGRRLGGARKDPPASASKS

Secondary structure (DSSP, 8-state):
---HHHHHHHHHHHHT-EEEEEESSSEEEEEEEEEEEETTEEEEEEEEEEE--TT---TT-EEEEEEGGGEEEEEEE-S-----S---SS----SEEEEETTS-TT--------PPPP-----